Protein AF-A0A371DGI4-F1 (afdb_monomer_lite)

Sequence (166 aa):
MAPSPAGTFAPYHHYGLMTPPESPERLAAAGRRSDFHPLLDCSMGPLMFDIRHGVHLSGAVPREAAINHRVNRLILNIGPGALSVELIASNGMFTVGDVVAQLVTALRMPASPVDVANAQHCGIAAPGQYPPNISRASLINLRYTFVGFQLTSLGNGVAYANCLVR

Radius of gyration: 24.56 Å; chains: 1; bounding box: 79×69×46 Å

Organism: NCBI:txid2498619

Structure (mmCIF, N/CA/C/O backbone):
data_AF-A0A371DGI4-F1
#
_entry.id   AF-A0A371DGI4-F1
#
loop_
_atom_site.group_PDB
_atom_site.id
_atom_site.type_symbol
_atom_site.label_atom_id
_atom_site.label_alt_id
_atom_site.label_comp_id
_atom_site.label_asym_id
_atom_site.label_entity_id
_atom_site.label_seq_id
_atom_site.pdbx_PDB_ins_code
_atom_site.Cartn_x
_atom_site.Cartn_y
_atom_site.Cartn_z
_atom_site.occupancy
_atom_site.B_iso_or_equiv
_atom_site.auth_seq_id
_atom_site.auth_comp_id
_atom_site.auth_asym_id
_atom_site.auth_atom_id
_atom_site.pdbx_PDB_model_num
ATOM 1 N N . MET A 1 1 ? 62.428 54.210 -20.191 1.00 39.44 1 MET A N 1
ATOM 2 C CA . MET A 1 1 ? 62.069 53.419 -21.388 1.00 39.44 1 MET A CA 1
ATOM 3 C C . MET A 1 1 ? 61.578 52.065 -20.916 1.00 39.44 1 MET A C 1
ATOM 5 O O . MET A 1 1 ? 62.307 51.390 -20.204 1.00 39.44 1 MET A O 1
ATOM 9 N N . ALA A 1 2 ? 60.321 51.751 -21.215 1.00 37.50 2 ALA A N 1
ATOM 10 C CA . ALA A 1 2 ? 59.668 50.492 -20.868 1.00 37.50 2 ALA A CA 1
ATOM 11 C C . ALA A 1 2 ? 60.043 49.382 -21.867 1.00 37.50 2 ALA A C 1
ATOM 13 O O . ALA A 1 2 ? 60.278 49.700 -23.035 1.00 37.50 2 ALA A O 1
ATOM 14 N N . PRO A 1 3 ? 60.038 48.102 -21.464 1.00 45.03 3 PRO A N 1
ATOM 15 C CA . PRO A 1 3 ? 59.889 46.996 -22.396 1.00 45.03 3 PRO A CA 1
ATOM 16 C C . PRO A 1 3 ? 58.396 46.679 -22.623 1.00 45.03 3 PRO A C 1
ATOM 18 O O . PRO A 1 3 ? 57.619 46.559 -21.676 1.00 45.03 3 PRO A O 1
ATOM 21 N N . SER A 1 4 ? 58.010 46.561 -23.894 1.00 36.59 4 SER A N 1
ATOM 22 C CA . SER A 1 4 ? 56.674 46.168 -24.382 1.00 36.59 4 SER A CA 1
ATOM 23 C C . SER A 1 4 ? 56.649 44.642 -24.692 1.00 36.59 4 SER A C 1
ATOM 25 O O . SER A 1 4 ? 57.706 44.011 -24.635 1.00 36.59 4 SER A O 1
ATOM 27 N N . PRO A 1 5 ? 55.489 43.998 -24.964 1.00 55.97 5 PRO A N 1
ATOM 28 C CA . PRO A 1 5 ? 55.086 42.744 -24.316 1.00 55.97 5 PRO A CA 1
ATOM 29 C C . PRO A 1 5 ? 54.921 41.555 -25.284 1.00 55.97 5 PRO A C 1
ATOM 31 O O . PRO A 1 5 ? 54.728 41.750 -26.477 1.00 55.97 5 PRO A O 1
ATOM 34 N N . ALA A 1 6 ? 54.898 40.324 -24.767 1.00 39.06 6 ALA A N 1
ATOM 35 C CA . ALA A 1 6 ? 54.153 39.193 -25.344 1.00 39.06 6 ALA A CA 1
ATOM 36 C C . ALA A 1 6 ? 54.297 37.964 -24.438 1.00 39.06 6 ALA A C 1
ATOM 38 O O . ALA A 1 6 ? 55.408 37.542 -24.132 1.00 39.06 6 ALA A O 1
ATOM 39 N N . GLY A 1 7 ? 53.177 37.376 -24.025 1.00 35.94 7 GLY A N 1
ATOM 40 C CA . GLY A 1 7 ? 53.173 36.150 -23.232 1.00 35.94 7 GLY A CA 1
ATOM 41 C C . GLY A 1 7 ? 51.805 35.864 -22.638 1.00 35.94 7 GLY A C 1
ATOM 42 O O . GLY A 1 7 ? 51.625 35.908 -21.428 1.00 35.94 7 GLY A O 1
ATOM 43 N N . THR A 1 8 ? 50.828 35.659 -23.516 1.00 38.16 8 THR A N 1
ATOM 44 C CA . THR A 1 8 ? 49.455 35.248 -23.219 1.00 38.16 8 THR A CA 1
ATOM 45 C C . THR A 1 8 ? 49.423 34.064 -22.246 1.00 38.16 8 THR A C 1
ATOM 47 O O . THR A 1 8 ? 50.100 33.061 -22.457 1.00 38.16 8 THR A O 1
ATOM 50 N N . PHE A 1 9 ? 48.612 34.189 -21.193 1.00 38.19 9 PHE A N 1
ATOM 51 C CA . PHE A 1 9 ? 48.261 33.124 -20.253 1.00 38.19 9 PHE A CA 1
ATOM 52 C C . PHE A 1 9 ? 47.817 31.851 -20.992 1.00 38.19 9 PHE A C 1
ATOM 54 O O . PHE A 1 9 ? 46.801 31.862 -21.686 1.00 38.19 9 PHE A O 1
ATOM 61 N N . ALA A 1 10 ? 48.529 30.745 -20.779 1.00 34.69 10 ALA A N 1
ATOM 62 C CA . ALA A 1 10 ? 48.011 29.403 -21.016 1.00 34.69 10 ALA A CA 1
ATOM 63 C C . ALA A 1 10 ? 47.571 28.819 -19.661 1.00 34.69 10 ALA A C 1
ATOM 65 O O . ALA A 1 10 ? 48.425 28.609 -18.795 1.00 34.69 10 ALA A O 1
ATOM 66 N N . PRO A 1 11 ? 46.270 28.590 -19.414 1.00 39.34 11 PRO A N 1
ATOM 67 C CA . PRO A 1 11 ? 45.840 27.868 -18.230 1.00 39.34 11 PRO A CA 1
ATOM 68 C C . PRO A 1 11 ? 46.132 26.369 -18.382 1.00 39.34 11 PRO A C 1
ATOM 70 O O . PRO A 1 11 ? 46.022 25.784 -19.458 1.00 39.34 11 PRO A O 1
ATOM 73 N N . TYR A 1 12 ? 46.532 25.783 -17.258 1.00 37.44 12 TYR A N 1
ATOM 74 C CA . TYR A 1 12 ? 46.922 24.395 -17.057 1.00 37.44 12 TYR A CA 1
ATOM 75 C C . TYR A 1 12 ? 45.963 23.385 -17.707 1.00 37.44 12 TYR A C 1
ATOM 77 O O . TYR A 1 12 ? 44.757 23.386 -17.457 1.00 37.44 12 TYR A O 1
ATOM 85 N N . HIS A 1 13 ? 46.533 22.456 -18.479 1.00 37.50 13 HIS A N 1
ATOM 86 C CA . HIS A 1 13 ? 45.871 21.224 -18.891 1.00 37.50 13 HIS A CA 1
ATOM 87 C C . HIS A 1 13 ? 45.564 20.369 -17.652 1.00 37.50 13 HIS A C 1
ATOM 89 O O . HIS A 1 13 ? 46.443 19.699 -17.108 1.00 37.50 13 HIS A O 1
ATOM 95 N N . HIS A 1 14 ? 44.306 20.371 -17.213 1.00 38.66 14 HIS A N 1
ATOM 96 C CA . HIS A 1 14 ? 43.794 19.364 -16.292 1.00 38.66 14 HIS A CA 1
ATOM 97 C C . HIS A 1 14 ? 43.705 18.026 -17.034 1.00 38.66 14 HIS A C 1
ATOM 99 O O . HIS A 1 14 ? 42.788 17.796 -17.821 1.00 38.66 14 HIS A O 1
ATOM 105 N N . TYR A 1 15 ? 44.665 17.134 -16.783 1.00 41.59 15 TYR A N 1
ATOM 106 C CA . TYR A 1 15 ? 44.483 15.715 -17.068 1.00 41.59 15 TYR A CA 1
ATOM 107 C C . TYR A 1 15 ? 43.264 15.243 -16.277 1.00 41.59 15 TYR A C 1
ATOM 109 O O . TYR A 1 15 ? 43.235 15.338 -15.049 1.00 41.59 15 TYR A O 1
ATOM 117 N N . GLY A 1 16 ? 42.231 14.818 -17.006 1.00 43.47 16 GLY A N 1
ATOM 118 C CA . GLY A 1 16 ? 40.964 14.376 -16.448 1.00 43.47 16 GLY A CA 1
ATOM 119 C C . GLY A 1 16 ? 41.187 13.300 -15.396 1.00 43.47 16 GLY A C 1
ATOM 120 O O . GLY A 1 16 ? 41.592 12.182 -15.712 1.00 43.47 16 GLY A O 1
ATOM 121 N N . LEU A 1 17 ? 40.897 13.654 -14.145 1.00 50.25 17 LEU A N 1
ATOM 122 C CA . LEU A 1 17 ? 40.617 12.705 -13.082 1.00 50.25 17 LEU A CA 1
ATOM 123 C C . LEU A 1 17 ? 39.442 11.851 -13.560 1.00 50.25 17 LEU A C 1
ATOM 125 O O . LEU A 1 17 ? 38.285 12.263 -13.485 1.00 50.25 17 LEU A O 1
ATOM 129 N N . MET A 1 18 ? 39.753 10.683 -14.119 1.00 50.09 18 MET A N 1
ATOM 130 C CA . MET A 1 18 ? 38.783 9.618 -14.326 1.00 50.09 18 MET A CA 1
ATOM 131 C C . MET A 1 18 ? 38.186 9.317 -12.955 1.00 50.09 18 MET A C 1
ATOM 133 O O . MET A 1 18 ? 38.831 8.699 -12.109 1.00 50.09 18 MET A O 1
ATOM 137 N N . THR A 1 19 ? 36.971 9.801 -12.715 1.00 50.38 19 THR A N 1
ATOM 138 C CA . THR A 1 19 ? 36.183 9.376 -11.565 1.00 50.38 19 THR A CA 1
ATOM 139 C C . THR A 1 19 ? 36.073 7.850 -11.659 1.00 50.38 19 THR A C 1
ATOM 141 O O . THR A 1 19 ? 35.711 7.353 -12.734 1.00 50.38 19 THR A O 1
ATOM 144 N N . PRO A 1 20 ? 36.429 7.093 -10.602 1.00 49.16 20 PRO A N 1
ATOM 145 C CA . PRO A 1 20 ? 36.319 5.639 -10.610 1.00 49.16 20 PRO A CA 1
ATOM 146 C C . PRO A 1 20 ? 34.930 5.211 -11.103 1.00 49.16 20 PRO A C 1
ATOM 148 O O . PRO A 1 20 ? 33.959 5.928 -10.850 1.00 49.16 20 PRO A O 1
ATOM 151 N N . PRO A 1 21 ? 34.791 4.064 -11.790 1.00 55.06 21 PRO A N 1
ATOM 152 C CA . PRO A 1 21 ? 33.498 3.612 -12.311 1.00 55.06 21 PRO A CA 1
ATOM 153 C C . PRO A 1 21 ? 32.411 3.492 -11.226 1.00 55.06 21 PRO A C 1
ATOM 155 O O . PRO A 1 21 ? 31.229 3.536 -11.551 1.00 55.06 21 PRO A O 1
ATOM 158 N N . GLU A 1 22 ? 32.813 3.428 -9.955 1.00 48.59 22 GLU A N 1
ATOM 159 C CA . GLU A 1 22 ? 31.961 3.343 -8.766 1.00 48.59 22 GLU A CA 1
ATOM 160 C C . GLU A 1 22 ? 31.920 4.645 -7.939 1.00 48.59 22 GLU A C 1
ATOM 162 O O . GLU A 1 22 ? 31.562 4.626 -6.762 1.00 48.59 22 GLU A O 1
ATOM 167 N N . SER A 1 23 ? 32.313 5.795 -8.501 1.00 40.03 23 SER A N 1
ATOM 168 C CA . SER A 1 23 ? 32.311 7.040 -7.732 1.00 40.03 23 SER A CA 1
ATOM 169 C C . SER A 1 23 ? 30.878 7.467 -7.354 1.00 40.03 23 SER A C 1
ATOM 171 O O . SER A 1 23 ? 29.979 7.462 -8.205 1.00 40.03 23 SER A O 1
ATOM 173 N N . PRO A 1 24 ? 30.641 7.904 -6.100 1.00 51.47 24 PRO A N 1
ATOM 174 C CA . PRO A 1 24 ? 29.332 8.396 -5.651 1.00 51.47 24 PRO A CA 1
ATOM 175 C C . PRO A 1 24 ? 28.779 9.525 -6.534 1.00 51.47 24 PRO A C 1
ATOM 177 O O . PRO A 1 24 ? 27.573 9.659 -6.728 1.00 51.47 24 PRO A O 1
ATOM 180 N N . GLU A 1 25 ? 29.678 10.313 -7.119 1.00 46.91 25 GLU A N 1
ATOM 181 C CA . GLU A 1 25 ? 29.373 11.442 -7.996 1.00 46.91 25 GLU A CA 1
ATOM 182 C C . GLU A 1 25 ? 28.802 11.001 -9.352 1.00 46.91 25 GLU A C 1
ATOM 184 O O . GLU A 1 25 ? 27.929 11.681 -9.889 1.00 46.91 25 GLU A O 1
ATOM 189 N N . ARG A 1 26 ? 29.199 9.835 -9.891 1.00 43.97 26 ARG A N 1
ATOM 190 C CA . ARG A 1 26 ? 28.565 9.267 -11.095 1.00 43.97 26 ARG A CA 1
ATOM 191 C C . ARG A 1 26 ? 27.193 8.671 -10.807 1.00 43.97 26 ARG A C 1
ATOM 193 O O . ARG A 1 26 ? 26.328 8.770 -11.666 1.00 43.97 26 ARG A O 1
ATOM 200 N N . LEU A 1 27 ? 26.957 8.122 -9.616 1.00 44.78 27 LEU A N 1
ATOM 201 C CA . LEU A 1 27 ? 25.614 7.703 -9.183 1.00 44.78 27 LEU A CA 1
ATOM 202 C C . LEU A 1 27 ? 24.675 8.906 -8.998 1.00 44.78 27 LEU A C 1
ATOM 204 O O . LEU A 1 27 ? 23.482 8.806 -9.272 1.00 44.78 27 LEU A O 1
ATOM 208 N N . ALA A 1 28 ? 25.216 10.059 -8.599 1.00 42.81 28 ALA A N 1
ATOM 209 C CA . ALA A 1 28 ? 24.480 11.320 -8.572 1.00 42.81 28 ALA A CA 1
ATOM 210 C C . ALA A 1 28 ? 24.240 11.893 -9.987 1.00 42.81 28 ALA A C 1
ATOM 212 O O . ALA A 1 28 ? 23.160 12.417 -10.255 1.00 42.81 28 ALA A O 1
ATOM 213 N N . ALA A 1 29 ? 25.208 11.759 -10.904 1.00 41.00 29 ALA A N 1
ATOM 214 C CA . ALA A 1 29 ? 25.127 12.267 -12.280 1.00 41.00 29 ALA A CA 1
ATOM 215 C C . ALA A 1 29 ? 24.356 11.356 -13.258 1.00 41.00 29 ALA A C 1
ATOM 217 O O . ALA A 1 29 ? 23.818 11.846 -14.247 1.00 41.00 29 ALA A O 1
ATOM 218 N N . ALA A 1 30 ? 24.247 10.052 -12.984 1.00 44.16 30 ALA A N 1
ATOM 219 C CA . ALA A 1 30 ? 23.450 9.096 -13.764 1.00 44.16 30 ALA A CA 1
ATOM 220 C C . ALA A 1 30 ? 21.935 9.206 -13.496 1.00 44.16 30 ALA A C 1
ATOM 222 O O . ALA A 1 30 ? 21.156 8.405 -14.015 1.00 44.16 30 ALA A O 1
ATOM 223 N N . GLY A 1 31 ? 21.525 10.197 -12.694 1.00 45.19 31 GLY A N 1
ATOM 224 C CA . GLY A 1 31 ? 20.202 10.272 -12.096 1.00 45.19 31 GLY A CA 1
ATOM 225 C C . GLY A 1 31 ? 20.071 9.192 -11.027 1.00 45.19 31 GLY A C 1
ATOM 226 O O . GLY A 1 31 ? 20.414 8.033 -11.256 1.00 45.19 31 GLY A O 1
ATOM 227 N N . ARG A 1 32 ? 19.563 9.538 -9.841 1.00 51.06 32 ARG A N 1
ATOM 228 C CA . ARG A 1 32 ? 19.074 8.510 -8.915 1.00 51.06 32 ARG A CA 1
ATOM 229 C C . ARG A 1 32 ? 18.134 7.603 -9.707 1.00 51.06 32 ARG A C 1
ATOM 231 O O . ARG A 1 32 ? 17.042 8.034 -10.068 1.00 51.06 32 ARG A O 1
ATOM 238 N N . ARG A 1 33 ? 18.541 6.363 -9.989 1.00 60.16 33 ARG A N 1
ATOM 239 C CA . ARG A 1 33 ? 17.557 5.327 -10.291 1.00 60.16 33 ARG A CA 1
ATOM 240 C C . ARG A 1 33 ? 16.689 5.264 -9.044 1.00 60.16 33 ARG A C 1
ATOM 242 O O . ARG A 1 33 ? 17.214 5.023 -7.960 1.00 60.16 33 ARG A O 1
ATOM 249 N N . SER A 1 34 ? 15.415 5.604 -9.201 1.00 73.12 34 SER A N 1
ATOM 250 C CA . SER A 1 34 ? 14.396 5.481 -8.164 1.00 73.12 34 SER A CA 1
ATOM 251 C C . SER A 1 34 ? 14.553 4.133 -7.460 1.00 73.12 34 SER A C 1
ATOM 253 O O . SER A 1 34 ? 14.825 3.131 -8.122 1.00 73.12 34 SER A O 1
ATOM 255 N N . ASP A 1 35 ? 14.444 4.071 -6.133 1.00 87.31 35 ASP A N 1
ATOM 256 C CA . ASP A 1 35 ? 14.574 2.785 -5.429 1.00 87.31 35 ASP A CA 1
ATOM 257 C C . ASP A 1 35 ? 13.451 1.830 -5.845 1.00 87.31 35 ASP A C 1
ATOM 259 O O . ASP A 1 35 ? 13.645 0.616 -5.947 1.00 87.31 35 ASP A O 1
ATOM 263 N N . PHE A 1 36 ? 12.290 2.408 -6.150 1.00 90.94 36 PHE A N 1
ATOM 264 C CA . PHE A 1 36 ? 11.122 1.715 -6.653 1.00 90.94 36 PHE A CA 1
ATOM 265 C C . PHE A 1 36 ? 10.933 1.924 -8.155 1.00 90.94 36 PHE A C 1
ATOM 267 O O . PHE A 1 36 ? 11.481 2.839 -8.777 1.00 90.94 36 PHE A O 1
ATOM 274 N N . HIS A 1 37 ? 10.117 1.060 -8.748 1.00 91.62 37 HIS A N 1
ATOM 275 C CA . HIS A 1 37 ? 9.563 1.265 -10.077 1.00 91.62 37 HIS A CA 1
ATOM 276 C C . HIS A 1 37 ? 8.928 2.664 -10.172 1.00 91.62 37 HIS A C 1
ATOM 278 O O . HIS A 1 37 ? 8.277 3.063 -9.208 1.00 91.62 37 HIS A O 1
ATOM 284 N N . PRO A 1 38 ? 9.016 3.395 -11.300 1.00 88.38 38 PRO A N 1
ATOM 285 C CA . PRO A 1 38 ? 8.480 4.756 -11.399 1.00 88.38 38 PRO A CA 1
ATOM 286 C C . PRO A 1 38 ? 7.012 4.911 -10.984 1.00 88.38 38 PRO A C 1
ATOM 288 O O . PRO A 1 38 ? 6.640 5.911 -10.393 1.00 88.38 38 PRO A O 1
ATOM 291 N N . LEU A 1 39 ? 6.181 3.898 -11.234 1.00 88.12 39 LEU A N 1
ATOM 292 C CA . LEU A 1 39 ? 4.784 3.871 -10.771 1.00 88.12 39 LEU A CA 1
ATOM 293 C C . LEU A 1 39 ? 4.637 3.813 -9.246 1.00 88.12 39 LEU A C 1
ATOM 295 O O . LEU A 1 39 ? 3.632 4.239 -8.695 1.00 88.12 39 LEU A O 1
ATOM 299 N N . LEU A 1 40 ? 5.608 3.224 -8.567 1.00 90.31 40 LEU A N 1
ATOM 300 C CA . LEU A 1 40 ? 5.586 3.002 -7.133 1.00 90.31 40 LEU A CA 1
ATOM 301 C C . LEU A 1 40 ? 6.460 4.002 -6.378 1.00 90.31 40 LEU A C 1
ATOM 303 O O . LEU A 1 40 ? 6.427 3.984 -5.159 1.00 90.31 40 LEU A O 1
ATOM 307 N N . ASP A 1 41 ? 7.243 4.844 -7.048 1.00 89.44 41 ASP A N 1
ATOM 308 C CA . ASP A 1 41 ? 8.147 5.789 -6.396 1.00 89.44 41 ASP A CA 1
ATOM 309 C C . ASP A 1 41 ? 7.451 7.135 -6.148 1.00 89.44 41 ASP A C 1
ATOM 311 O O . ASP A 1 41 ? 6.928 7.761 -7.070 1.00 89.44 41 ASP A O 1
ATOM 315 N N . CYS A 1 42 ? 7.473 7.621 -4.904 1.00 86.38 42 CYS A N 1
ATOM 316 C CA . CYS A 1 42 ? 6.808 8.877 -4.547 1.00 86.38 42 CYS A CA 1
ATOM 317 C C . CYS A 1 42 ? 7.389 10.125 -5.236 1.00 86.38 42 CYS A C 1
ATOM 319 O O . CYS A 1 42 ? 6.723 11.159 -5.284 1.00 86.38 42 CYS A O 1
ATOM 321 N N . SER A 1 43 ? 8.624 10.063 -5.741 1.00 83.88 43 SER A N 1
ATOM 322 C CA . SER A 1 43 ? 9.288 11.175 -6.433 1.00 83.88 43 SER A CA 1
ATOM 323 C C . SER A 1 43 ? 8.868 11.328 -7.897 1.00 83.88 43 SER A C 1
ATOM 325 O O . SER A 1 43 ? 9.082 12.391 -8.478 1.00 83.88 43 SER A O 1
ATOM 327 N N . MET A 1 44 ? 8.234 10.307 -8.482 1.00 77.88 44 MET A N 1
ATOM 328 C CA . MET A 1 44 ? 7.863 10.268 -9.903 1.00 77.88 44 MET A CA 1
ATOM 329 C C . MET A 1 44 ? 6.447 10.800 -10.185 1.00 77.88 44 MET A C 1
ATOM 331 O O . MET A 1 44 ? 6.025 10.866 -11.339 1.00 77.88 44 MET A O 1
ATOM 335 N N . GLY A 1 45 ? 5.739 11.245 -9.143 1.00 66.44 45 GLY A N 1
ATOM 336 C CA . GLY A 1 45 ? 4.393 11.814 -9.216 1.00 66.44 45 GLY A CA 1
ATOM 337 C C . GLY A 1 45 ? 3.319 10.863 -8.671 1.00 66.44 45 GLY A C 1
ATOM 338 O O . GLY A 1 45 ? 3.491 9.648 -8.713 1.00 66.44 45 GLY A O 1
ATOM 339 N N . PRO A 1 46 ? 2.205 11.392 -8.131 1.00 62.97 46 PRO A N 1
ATOM 340 C CA . PRO A 1 46 ? 1.209 10.574 -7.453 1.00 62.97 46 PRO A CA 1
ATOM 341 C C . PRO A 1 46 ? 0.456 9.683 -8.441 1.00 62.97 46 PRO A C 1
ATOM 343 O O . PRO A 1 46 ? -0.227 10.173 -9.345 1.00 62.97 46 PRO A O 1
ATOM 346 N N . LEU A 1 47 ? 0.513 8.371 -8.225 1.00 66.81 47 LEU A N 1
ATOM 347 C CA . LEU A 1 47 ? -0.397 7.441 -8.878 1.00 66.81 47 LEU A CA 1
ATOM 348 C C . LEU A 1 47 ? -1.780 7.546 -8.235 1.00 66.81 47 LEU A C 1
ATOM 350 O O . LEU A 1 47 ? -2.062 6.919 -7.217 1.00 66.81 47 LEU A O 1
ATOM 354 N N . MET A 1 48 ? -2.668 8.329 -8.845 1.00 67.12 48 MET A N 1
ATOM 355 C CA . MET A 1 48 ? -3.967 8.582 -8.239 1.00 67.12 48 MET A CA 1
ATOM 356 C C . MET A 1 48 ? -4.926 7.399 -8.378 1.00 67.12 48 MET A C 1
ATOM 358 O O . MET A 1 48 ? -5.670 7.290 -9.350 1.00 67.12 48 MET A O 1
ATOM 362 N N . PHE A 1 49 ? -4.920 6.514 -7.384 1.00 73.06 49 PHE A N 1
ATOM 363 C CA . PHE A 1 49 ? -5.908 5.453 -7.244 1.00 73.06 49 PHE A CA 1
ATOM 364 C C . PHE A 1 49 ? -6.242 5.179 -5.782 1.00 73.06 49 PHE A C 1
ATOM 366 O O . PHE A 1 49 ? -5.494 5.508 -4.856 1.00 73.06 49 PHE A O 1
ATOM 373 N N . ASP A 1 50 ? -7.391 4.542 -5.597 1.00 78.44 50 ASP A N 1
ATOM 374 C CA . ASP A 1 50 ? -7.818 4.045 -4.305 1.00 78.44 50 ASP A CA 1
ATOM 375 C C . ASP A 1 50 ? -7.064 2.755 -3.972 1.00 78.44 50 ASP A C 1
ATOM 377 O O . ASP A 1 50 ? -7.332 1.685 -4.530 1.00 78.44 50 ASP A O 1
ATOM 381 N N . ILE A 1 51 ? -6.137 2.847 -3.021 1.00 79.06 51 ILE A N 1
ATOM 382 C CA . ILE A 1 51 ? -5.267 1.737 -2.622 1.00 79.06 51 ILE A CA 1
ATOM 383 C C . ILE A 1 51 ? -6.028 0.520 -2.063 1.00 79.06 51 ILE A C 1
ATOM 385 O O . ILE A 1 51 ? -5.482 -0.577 -1.993 1.00 79.06 51 ILE A O 1
ATOM 389 N N . ARG A 1 52 ? -7.315 0.673 -1.722 1.00 78.50 52 ARG A N 1
ATOM 390 C CA . ARG A 1 52 ? -8.213 -0.405 -1.263 1.00 78.50 52 ARG A CA 1
ATOM 391 C C . ARG A 1 52 ? -8.721 -1.272 -2.415 1.00 78.50 52 ARG A C 1
ATOM 393 O O . ARG A 1 52 ? -9.078 -2.443 -2.237 1.00 78.50 52 ARG A O 1
ATOM 400 N N . HIS A 1 53 ? -8.795 -0.678 -3.598 1.00 81.06 53 HIS A N 1
ATOM 401 C CA . HIS A 1 53 ? -9.278 -1.310 -4.819 1.00 81.06 53 HIS A CA 1
ATOM 402 C C . HIS A 1 53 ? -8.128 -1.675 -5.761 1.00 81.06 53 HIS A C 1
ATOM 404 O O . HIS A 1 53 ? -8.284 -2.582 -6.576 1.00 81.06 53 HIS A O 1
ATOM 410 N N . GLY A 1 54 ? -6.968 -1.041 -5.581 1.00 80.75 54 GLY A N 1
ATOM 411 C CA . GLY A 1 54 ? -5.797 -1.222 -6.423 1.00 80.75 54 GLY A CA 1
ATOM 412 C C . GLY A 1 54 ? -5.875 -0.371 -7.684 1.00 80.75 54 GLY A C 1
ATOM 413 O O . GLY A 1 54 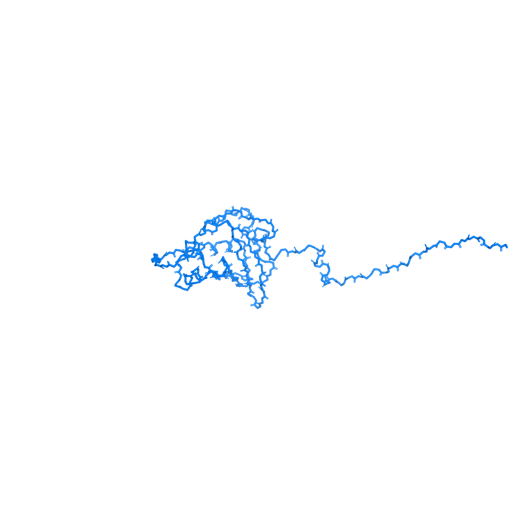? -6.685 0.550 -7.795 1.00 80.75 54 GLY A O 1
ATOM 414 N N . VAL A 1 55 ? -5.016 -0.693 -8.643 1.00 84.62 55 VAL A N 1
ATOM 415 C CA . VAL A 1 55 ? -4.927 -0.008 -9.932 1.00 84.62 55 VAL A CA 1
ATOM 416 C C . VAL A 1 55 ? -4.931 -1.035 -11.056 1.00 84.62 55 VAL A C 1
ATOM 418 O O . VAL A 1 55 ? -4.362 -2.120 -10.922 1.00 84.62 55 VAL A O 1
ATOM 421 N N . HIS A 1 56 ? -5.579 -0.704 -12.172 1.00 84.62 56 HIS A N 1
ATOM 422 C CA . HIS A 1 56 ? -5.468 -1.513 -13.377 1.00 84.62 56 HIS A CA 1
ATOM 423 C C . HIS A 1 56 ? -4.097 -1.276 -14.014 1.00 84.62 56 HIS A C 1
ATOM 425 O O . HIS A 1 56 ? -3.808 -0.188 -14.506 1.00 84.62 56 HIS A O 1
ATOM 431 N N . LEU A 1 57 ? -3.248 -2.299 -13.979 1.00 85.81 57 LEU A N 1
ATOM 432 C CA . LEU A 1 57 ? -1.922 -2.278 -14.584 1.00 85.81 57 LEU A CA 1
ATOM 433 C C . LEU A 1 57 ? -2.007 -2.870 -15.997 1.00 85.81 57 LEU A C 1
ATOM 435 O O . LEU A 1 57 ? -2.463 -3.999 -16.169 1.00 85.81 57 LEU A O 1
ATOM 439 N N . SER A 1 58 ? -1.563 -2.121 -17.004 1.00 83.69 58 SER A N 1
ATOM 440 C CA . SER A 1 58 ? -1.626 -2.523 -18.414 1.00 83.69 58 SER A CA 1
ATOM 441 C C . SER A 1 58 ? -0.269 -2.957 -18.969 1.00 83.69 58 SER A C 1
ATOM 443 O O . SER A 1 58 ? 0.775 -2.457 -18.552 1.00 83.69 58 SER A O 1
ATOM 445 N N . GLY A 1 59 ? -0.281 -3.818 -19.989 1.00 89.56 59 GLY A N 1
ATOM 446 C CA . GLY A 1 59 ? 0.926 -4.190 -20.730 1.00 89.56 59 GLY A CA 1
ATOM 447 C C . GLY A 1 59 ? 1.900 -5.038 -19.907 1.00 89.56 59 GLY A C 1
ATOM 448 O O . GLY A 1 59 ? 1.491 -5.985 -19.236 1.00 89.56 59 GLY A O 1
ATOM 449 N N . ALA A 1 60 ? 3.195 -4.720 -19.996 1.00 90.56 60 ALA A N 1
ATOM 450 C CA . ALA A 1 60 ? 4.256 -5.448 -19.295 1.00 90.56 60 ALA A CA 1
ATOM 451 C C . ALA A 1 60 ? 4.401 -5.048 -17.817 1.00 90.56 60 ALA A C 1
ATOM 453 O O . ALA A 1 60 ? 4.908 -5.848 -17.031 1.00 90.56 60 ALA A O 1
ATOM 454 N N . VAL A 1 61 ? 3.862 -3.885 -17.433 1.00 89.50 61 VAL A N 1
ATOM 455 C CA . VAL A 1 61 ? 3.984 -3.275 -16.102 1.00 89.50 61 VAL A CA 1
ATOM 456 C C . VAL A 1 61 ? 3.777 -4.245 -14.936 1.00 89.50 61 VAL A C 1
ATOM 458 O O . VAL A 1 61 ? 4.617 -4.251 -14.039 1.00 89.50 61 VAL A O 1
ATOM 461 N N . PRO A 1 62 ? 2.728 -5.099 -14.895 1.00 91.38 62 PRO A N 1
ATOM 462 C CA . PRO A 1 62 ? 2.532 -6.003 -13.761 1.00 91.38 62 PRO A CA 1
ATOM 463 C C . PRO A 1 62 ? 3.716 -6.942 -13.502 1.00 91.38 62 PRO A C 1
ATOM 465 O O . PRO A 1 62 ? 3.858 -7.425 -12.386 1.00 91.38 62 PRO A O 1
ATOM 468 N N . ARG A 1 63 ? 4.533 -7.224 -14.524 1.00 90.94 63 ARG A N 1
ATOM 469 C CA . ARG A 1 63 ? 5.670 -8.156 -14.482 1.00 90.94 63 ARG A CA 1
ATOM 470 C C . ARG A 1 63 ? 7.012 -7.450 -14.293 1.00 90.94 63 ARG A C 1
ATOM 472 O O . ARG A 1 63 ? 8.030 -8.124 -14.164 1.00 90.94 63 ARG A O 1
ATOM 479 N N . GLU A 1 64 ? 7.029 -6.122 -14.310 1.00 91.81 64 GLU A N 1
ATOM 480 C CA . GLU A 1 64 ? 8.241 -5.333 -14.113 1.00 91.81 64 GLU A CA 1
ATOM 481 C C . GLU A 1 64 ? 8.658 -5.353 -12.639 1.00 91.81 64 GLU A C 1
ATOM 483 O O . GLU A 1 64 ? 7.823 -5.515 -11.743 1.00 91.81 64 GLU A O 1
ATOM 488 N N . ALA A 1 65 ? 9.960 -5.216 -12.379 1.00 91.38 65 ALA A N 1
ATOM 489 C CA . ALA A 1 65 ? 10.493 -5.206 -11.022 1.00 91.38 65 ALA A CA 1
ATOM 490 C C . ALA A 1 65 ? 9.950 -3.995 -10.247 1.00 91.38 65 ALA A C 1
ATOM 492 O O . ALA A 1 65 ? 10.064 -2.860 -10.703 1.00 91.38 65 ALA A O 1
ATOM 493 N N . ALA A 1 66 ? 9.375 -4.232 -9.066 1.00 91.56 66 ALA A N 1
ATOM 494 C CA . ALA A 1 66 ? 8.820 -3.178 -8.216 1.00 91.56 66 ALA A CA 1
ATOM 495 C C . ALA A 1 66 ? 9.890 -2.385 -7.467 1.00 91.56 66 ALA A C 1
ATOM 497 O O . ALA A 1 66 ? 9.672 -1.221 -7.144 1.00 91.56 66 ALA A O 1
ATOM 498 N N . ILE A 1 67 ? 11.014 -3.024 -7.156 1.00 90.88 67 ILE A N 1
ATOM 499 C CA . ILE A 1 67 ? 12.119 -2.455 -6.393 1.00 90.88 67 ILE A CA 1
ATOM 500 C C . ILE A 1 67 ? 13.424 -2.830 -7.087 1.00 90.88 67 ILE A C 1
ATOM 502 O O . ILE A 1 67 ? 13.622 -3.977 -7.486 1.00 90.88 67 ILE A O 1
ATOM 506 N N . ASN A 1 68 ? 14.325 -1.862 -7.219 1.00 87.44 68 ASN A N 1
ATOM 507 C CA . ASN A 1 68 ? 15.602 -2.022 -7.916 1.00 87.44 68 ASN A CA 1
ATOM 508 C C . ASN A 1 68 ? 16.669 -2.749 -7.079 1.00 87.44 68 ASN A C 1
ATOM 510 O O . ASN A 1 68 ? 17.835 -2.818 -7.464 1.00 87.44 68 ASN A O 1
ATOM 514 N N . HIS A 1 69 ? 16.260 -3.332 -5.952 1.00 84.06 69 HIS A N 1
ATOM 515 C CA . HIS A 1 69 ? 17.106 -4.047 -5.008 1.00 84.06 69 HIS A CA 1
ATOM 516 C C . HIS A 1 69 ? 16.612 -5.479 -4.831 1.00 84.06 69 HIS A C 1
ATOM 518 O O . HIS A 1 69 ? 15.412 -5.749 -4.854 1.00 84.06 69 HIS A O 1
ATOM 524 N N . ARG A 1 70 ? 17.528 -6.417 -4.587 1.00 84.56 70 ARG A N 1
ATOM 525 C CA . ARG A 1 70 ? 17.152 -7.806 -4.308 1.00 84.56 70 ARG A CA 1
ATOM 526 C C . ARG A 1 70 ? 16.647 -7.937 -2.872 1.00 84.56 70 ARG A C 1
ATOM 528 O O . ARG A 1 70 ? 17.438 -8.083 -1.941 1.00 84.56 70 ARG A O 1
ATOM 535 N N . VAL A 1 71 ? 15.330 -7.899 -2.703 1.00 88.88 71 VAL A N 1
ATOM 536 C CA . VAL A 1 71 ? 14.667 -8.076 -1.407 1.00 88.88 71 VAL A CA 1
ATOM 537 C C . VAL A 1 71 ? 13.586 -9.144 -1.488 1.00 88.88 71 VAL A C 1
ATOM 539 O O . VAL A 1 71 ? 12.868 -9.259 -2.479 1.00 88.88 71 VAL A O 1
ATOM 542 N N . ASN A 1 72 ? 13.473 -9.920 -0.414 1.00 91.50 72 ASN A N 1
ATOM 543 C CA . ASN A 1 72 ? 12.492 -10.995 -0.279 1.00 91.50 72 ASN A CA 1
ATOM 544 C C . ASN A 1 72 ? 11.309 -10.570 0.598 1.00 91.50 72 ASN A C 1
ATOM 546 O O . ASN A 1 72 ? 10.253 -11.196 0.552 1.00 91.50 72 ASN A O 1
ATOM 550 N N . ARG A 1 73 ? 11.493 -9.519 1.407 1.00 94.31 73 ARG A N 1
ATOM 551 C CA . ARG A 1 73 ? 10.469 -8.942 2.280 1.00 94.31 73 ARG A CA 1
ATOM 552 C C . ARG A 1 73 ? 10.442 -7.430 2.151 1.00 94.31 73 ARG A C 1
ATOM 554 O O . ARG A 1 73 ? 11.496 -6.794 2.110 1.00 94.31 73 ARG A O 1
ATOM 561 N N . LEU A 1 74 ? 9.239 -6.874 2.121 1.00 95.25 74 LEU A N 1
ATOM 562 C CA . LEU A 1 74 ? 8.993 -5.440 2.081 1.00 95.25 74 LEU A CA 1
ATOM 563 C C . LEU A 1 74 ? 8.016 -5.084 3.201 1.00 95.25 74 LEU A C 1
ATOM 565 O O . LEU A 1 74 ? 6.875 -5.535 3.197 1.00 95.25 74 LEU A O 1
ATOM 569 N N . ILE A 1 75 ? 8.476 -4.290 4.161 1.00 94.94 75 ILE A N 1
ATOM 570 C CA . ILE A 1 75 ? 7.679 -3.805 5.285 1.00 9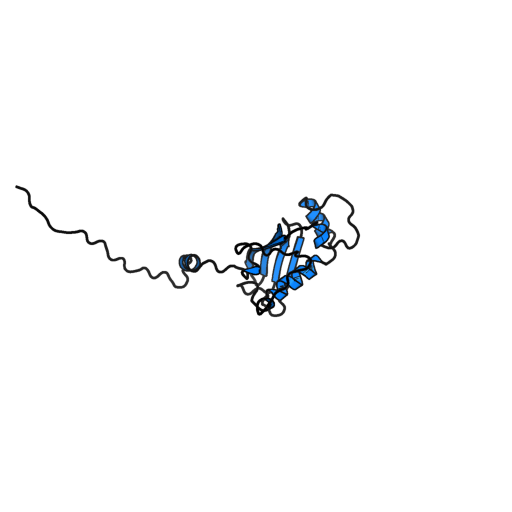4.94 75 ILE A CA 1
ATOM 571 C C . ILE A 1 75 ? 7.251 -2.378 4.961 1.00 94.94 75 ILE A C 1
ATOM 573 O O . ILE A 1 75 ? 8.088 -1.483 4.830 1.00 94.94 75 ILE A O 1
ATOM 577 N N . LEU A 1 76 ? 5.946 -2.180 4.803 1.00 93.75 76 LEU A N 1
ATOM 578 C CA . LEU A 1 76 ? 5.343 -0.906 4.440 1.00 93.75 76 LEU A CA 1
ATOM 579 C C . LEU A 1 76 ? 4.646 -0.285 5.644 1.00 93.75 76 LEU A C 1
ATOM 581 O O . LEU A 1 76 ? 3.707 -0.862 6.189 1.00 93.75 76 LEU A O 1
ATOM 585 N N . ASN A 1 77 ? 5.055 0.926 6.004 1.00 92.00 77 ASN A N 1
ATOM 586 C CA . ASN A 1 77 ? 4.365 1.737 7.002 1.00 92.00 77 ASN A CA 1
ATOM 587 C C . ASN A 1 77 ? 3.336 2.634 6.305 1.00 92.00 77 ASN A C 1
ATOM 589 O O . ASN A 1 77 ? 3.698 3.428 5.437 1.00 92.00 77 ASN A O 1
ATOM 593 N N . ILE A 1 78 ? 2.060 2.491 6.657 1.00 88.00 78 ILE A N 1
ATOM 594 C CA . ILE A 1 78 ? 0.918 3.174 6.038 1.00 88.00 78 ILE A CA 1
ATOM 595 C C . ILE A 1 78 ? 0.294 4.136 7.048 1.00 88.00 78 ILE A C 1
ATOM 597 O O . ILE A 1 78 ? -0.012 3.766 8.185 1.00 88.00 78 ILE A O 1
ATOM 601 N N . GLY A 1 79 ? 0.094 5.384 6.615 1.00 75.69 79 GLY A N 1
ATOM 602 C CA . GLY A 1 79 ? -0.154 6.487 7.542 1.00 75.69 79 GLY A CA 1
ATOM 603 C C . GLY A 1 79 ? 1.077 6.723 8.431 1.00 75.69 79 GLY A C 1
ATOM 604 O O . GLY A 1 79 ? 2.017 5.933 8.392 1.00 75.69 79 GLY A O 1
ATOM 605 N N . PRO A 1 80 ? 1.135 7.803 9.218 1.00 70.81 80 PRO A N 1
ATOM 606 C CA . PRO A 1 80 ? 2.250 8.098 10.129 1.00 70.81 80 PRO A CA 1
ATOM 607 C C . PRO A 1 80 ? 2.411 7.035 11.245 1.00 70.81 80 PRO A C 1
ATOM 609 O O . PRO A 1 80 ? 2.123 7.295 12.406 1.00 70.81 80 PRO A O 1
ATOM 612 N N . GLY A 1 81 ? 2.836 5.815 10.899 1.00 71.19 81 GLY A N 1
ATOM 613 C CA . GLY A 1 81 ? 3.026 4.673 11.801 1.00 71.19 81 GLY A CA 1
ATOM 614 C C . GLY A 1 81 ? 1.753 3.929 12.223 1.00 71.19 81 GLY A C 1
ATOM 615 O O . GLY A 1 81 ? 1.840 3.012 13.032 1.00 71.19 81 GLY A O 1
ATOM 616 N N . ALA A 1 82 ? 0.579 4.291 11.699 1.00 79.56 82 ALA A N 1
ATOM 617 C CA . ALA A 1 82 ? -0.690 3.722 12.160 1.00 79.56 82 ALA A CA 1
ATOM 618 C C . ALA A 1 82 ? -0.899 2.258 11.758 1.00 79.56 82 ALA A C 1
ATOM 620 O O . ALA A 1 82 ? -1.544 1.505 12.484 1.00 79.56 82 ALA A O 1
ATOM 621 N N . LEU A 1 83 ? -0.359 1.854 10.609 1.00 89.06 83 LEU A N 1
ATOM 622 C CA . LEU A 1 83 ? -0.442 0.489 10.115 1.00 89.06 83 LEU A CA 1
ATOM 623 C C . LEU A 1 83 ? 0.907 0.066 9.536 1.00 89.06 83 LEU A C 1
ATOM 625 O O . LEU A 1 83 ? 1.551 0.835 8.826 1.00 89.06 83 LEU A O 1
ATOM 629 N N . SER A 1 84 ? 1.310 -1.174 9.798 1.00 91.19 84 SER A N 1
ATOM 630 C CA . SER A 1 84 ? 2.458 -1.798 9.142 1.00 91.19 84 SER A CA 1
ATOM 631 C C . SER A 1 84 ? 1.998 -3.066 8.434 1.00 91.19 84 SER A C 1
ATOM 633 O O . SER A 1 84 ? 1.293 -3.891 9.020 1.00 91.19 84 SER A O 1
ATOM 635 N N . VAL A 1 85 ? 2.349 -3.209 7.158 1.00 92.19 85 VAL A N 1
ATOM 636 C CA . VAL A 1 85 ? 2.047 -4.407 6.367 1.00 92.19 85 VAL A CA 1
ATOM 637 C C . VAL A 1 85 ? 3.330 -5.017 5.831 1.00 92.19 85 VAL A C 1
ATOM 639 O O . VAL A 1 85 ? 4.200 -4.325 5.311 1.00 92.19 85 VAL A O 1
ATOM 642 N N . GLU A 1 86 ? 3.434 -6.333 5.956 1.00 94.69 86 GLU A N 1
ATOM 643 C CA . GLU A 1 86 ? 4.540 -7.111 5.416 1.00 94.69 86 GLU A CA 1
ATOM 644 C C . GLU A 1 86 ? 4.105 -7.756 4.102 1.00 94.69 86 GLU A C 1
ATOM 646 O O . GLU A 1 86 ? 3.086 -8.447 4.044 1.00 94.69 86 GLU A O 1
ATOM 651 N N . LEU A 1 87 ? 4.883 -7.519 3.051 1.00 95.31 87 LEU A N 1
ATOM 652 C CA . LEU A 1 87 ? 4.761 -8.183 1.762 1.00 95.31 87 LEU A CA 1
ATOM 653 C C . LEU A 1 87 ? 5.933 -9.153 1.597 1.00 95.31 87 LEU A C 1
ATOM 655 O O . LEU A 1 87 ? 7.052 -8.871 2.042 1.00 95.31 87 LEU A O 1
ATOM 659 N N . ILE A 1 88 ? 5.691 -10.279 0.927 1.00 94.81 88 ILE A N 1
ATOM 660 C CA . ILE A 1 88 ? 6.679 -11.347 0.731 1.00 94.81 88 ILE A CA 1
ATOM 661 C C . ILE A 1 88 ? 6.806 -11.643 -0.763 1.00 94.81 88 ILE A C 1
ATOM 663 O O . ILE A 1 88 ? 5.815 -11.881 -1.453 1.00 94.81 88 ILE A O 1
ATOM 667 N N . ALA A 1 89 ? 8.033 -11.644 -1.275 1.00 90.44 89 ALA A N 1
ATOM 668 C CA . ALA A 1 89 ? 8.293 -11.956 -2.672 1.00 90.44 89 ALA A CA 1
ATOM 669 C C . ALA A 1 89 ? 8.143 -13.463 -2.917 1.00 90.44 89 ALA A C 1
ATOM 671 O O . ALA A 1 89 ? 8.836 -14.263 -2.290 1.00 90.44 89 ALA A O 1
ATOM 672 N N . SER A 1 90 ? 7.300 -13.861 -3.873 1.00 78.12 90 SER A N 1
ATOM 673 C CA . SER A 1 90 ? 7.083 -15.282 -4.182 1.00 78.12 90 SER A CA 1
ATOM 674 C C . SER A 1 90 ? 8.314 -15.959 -4.797 1.00 78.12 90 SER A C 1
ATOM 676 O O . SER A 1 90 ? 8.543 -17.135 -4.543 1.00 78.12 90 SER A O 1
ATOM 678 N N . ASN A 1 91 ? 9.135 -15.218 -5.553 1.00 77.44 91 ASN A N 1
ATOM 679 C CA . ASN A 1 91 ? 10.307 -15.744 -6.272 1.00 77.44 91 ASN A CA 1
ATOM 680 C C . ASN A 1 91 ? 11.603 -14.963 -5.974 1.00 77.44 91 ASN A C 1
ATOM 682 O O . ASN A 1 91 ? 12.488 -14.856 -6.821 1.00 77.44 91 ASN A O 1
ATOM 686 N N . GLY A 1 92 ? 11.711 -14.362 -4.785 1.00 78.19 92 GLY A N 1
ATOM 687 C CA . GLY A 1 92 ? 12.888 -13.574 -4.384 1.00 78.19 92 GLY A CA 1
ATOM 688 C C . GLY A 1 92 ? 13.058 -12.233 -5.114 1.00 78.19 92 GLY A C 1
ATOM 689 O O . GLY A 1 92 ? 14.121 -11.614 -5.042 1.00 78.19 92 GLY A O 1
ATOM 690 N N . MET A 1 93 ? 12.019 -11.798 -5.827 1.00 86.38 93 MET A N 1
ATOM 691 C CA . MET A 1 93 ? 11.891 -10.478 -6.434 1.00 86.38 93 MET A CA 1
ATOM 692 C C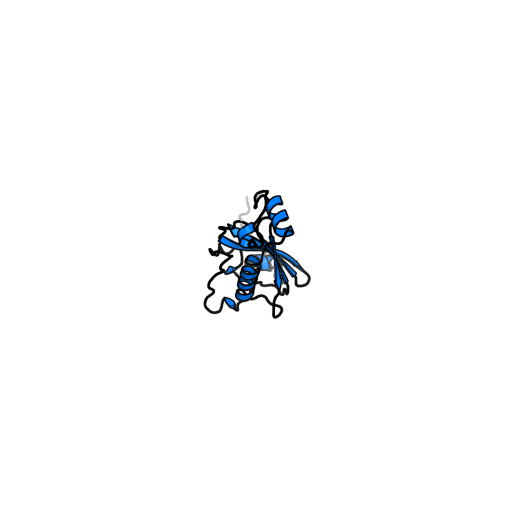 . MET A 1 93 ? 10.427 -10.047 -6.367 1.00 86.38 93 MET A C 1
ATOM 694 O O . MET A 1 93 ? 9.535 -10.861 -6.606 1.00 86.38 93 MET A O 1
ATOM 698 N N . PHE A 1 94 ? 10.184 -8.780 -6.043 1.00 92.69 94 PHE A N 1
ATOM 699 C CA . PHE A 1 94 ? 8.853 -8.190 -6.125 1.00 92.69 94 PHE A CA 1
ATOM 700 C C . PHE A 1 94 ? 8.591 -7.674 -7.533 1.00 92.69 94 PHE A C 1
ATOM 702 O O . PHE A 1 94 ? 9.382 -6.880 -8.049 1.00 92.69 94 PHE A O 1
ATOM 709 N N . THR A 1 95 ? 7.461 -8.056 -8.122 1.00 93.44 95 THR A N 1
ATOM 710 C CA . THR A 1 95 ? 6.922 -7.359 -9.293 1.00 93.44 95 THR A CA 1
ATOM 711 C C . THR A 1 95 ? 5.948 -6.260 -8.876 1.00 93.44 95 THR A C 1
ATOM 713 O O . THR A 1 95 ? 5.425 -6.269 -7.756 1.00 93.44 95 THR A O 1
ATOM 716 N N . VAL A 1 96 ? 5.684 -5.295 -9.762 1.00 92.25 96 VAL A N 1
ATOM 717 C CA . VAL A 1 96 ? 4.688 -4.237 -9.505 1.00 92.25 96 VAL A CA 1
ATOM 718 C C . VAL A 1 96 ? 3.312 -4.852 -9.236 1.00 92.25 96 VAL A C 1
ATOM 720 O O . VAL A 1 96 ? 2.620 -4.425 -8.311 1.00 92.25 96 VAL A O 1
ATOM 723 N N . GLY A 1 97 ? 2.936 -5.889 -9.993 1.00 90.94 97 GLY A N 1
ATOM 724 C CA . GLY A 1 97 ? 1.687 -6.618 -9.793 1.00 90.94 97 GLY A CA 1
ATOM 725 C C . GLY A 1 97 ? 1.607 -7.277 -8.417 1.00 90.94 97 GLY A C 1
ATOM 726 O O . GLY A 1 97 ? 0.590 -7.128 -7.739 1.00 90.94 97 GLY A O 1
ATOM 727 N N . ASP A 1 98 ? 2.687 -7.928 -7.972 1.00 91.94 98 ASP A N 1
ATOM 728 C CA . ASP A 1 98 ? 2.739 -8.573 -6.653 1.00 91.94 98 ASP A CA 1
ATOM 729 C C . ASP A 1 98 ? 2.573 -7.557 -5.525 1.00 91.94 98 ASP A C 1
ATOM 731 O O . ASP A 1 98 ? 1.779 -7.773 -4.610 1.00 91.94 98 ASP A O 1
ATOM 735 N N . VAL A 1 99 ? 3.289 -6.431 -5.598 1.00 92.81 99 VAL A N 1
ATOM 736 C CA . VAL A 1 99 ? 3.230 -5.398 -4.557 1.00 92.81 99 VAL A CA 1
ATOM 737 C C . VAL A 1 99 ? 1.828 -4.812 -4.455 1.00 92.81 99 VAL A C 1
ATOM 739 O O . VAL A 1 99 ? 1.282 -4.737 -3.355 1.00 92.81 99 VAL A O 1
ATOM 742 N N . VAL A 1 100 ? 1.210 -4.450 -5.583 1.00 91.31 100 VAL A N 1
ATOM 743 C CA . VAL A 1 100 ? -0.153 -3.898 -5.595 1.00 91.31 100 VAL A CA 1
ATOM 744 C C . VAL A 1 100 ? -1.164 -4.929 -5.084 1.00 91.31 100 VAL A C 1
ATOM 746 O O . VAL A 1 100 ? -1.985 -4.602 -4.228 1.00 91.31 100 VAL A O 1
ATOM 749 N N . ALA A 1 101 ? -1.103 -6.177 -5.554 1.00 91.56 101 ALA A N 1
ATOM 750 C CA . ALA A 1 101 ? -2.054 -7.217 -5.161 1.00 91.56 101 ALA A CA 1
ATOM 751 C C . ALA A 1 101 ? -1.951 -7.576 -3.671 1.00 91.56 101 ALA A C 1
ATOM 753 O O . ALA A 1 101 ? -2.973 -7.672 -2.981 1.00 91.56 101 ALA A O 1
ATOM 754 N N . GLN A 1 102 ? -0.730 -7.746 -3.153 1.00 93.81 102 GLN A N 1
ATOM 755 C CA . GLN A 1 102 ? -0.520 -8.062 -1.741 1.00 93.81 102 GLN A CA 1
ATOM 756 C C . GLN A 1 102 ? -0.899 -6.884 -0.840 1.00 93.81 102 GLN A C 1
ATOM 758 O O . GLN A 1 102 ? -1.541 -7.097 0.186 1.00 93.81 102 GLN A O 1
ATOM 763 N N . LEU A 1 103 ? -0.594 -5.646 -1.239 1.00 91.50 103 LEU A N 1
ATOM 764 C CA . LEU A 1 103 ? -0.986 -4.452 -0.491 1.00 91.50 103 LEU A CA 1
ATOM 765 C C . LEU A 1 103 ? -2.509 -4.303 -0.400 1.00 91.50 103 LEU A C 1
ATOM 767 O O . LEU A 1 103 ? -3.045 -4.120 0.693 1.00 91.50 103 LEU A O 1
ATOM 771 N N . VAL A 1 104 ? -3.219 -4.452 -1.523 1.00 90.75 104 VAL A N 1
ATOM 772 C CA . VAL A 1 104 ? -4.692 -4.439 -1.553 1.00 90.75 104 VAL A CA 1
ATOM 773 C C . VAL A 1 104 ? -5.259 -5.527 -0.643 1.00 90.75 104 VAL A C 1
ATOM 775 O O . VAL A 1 104 ? -6.180 -5.276 0.135 1.00 90.75 104 VAL A O 1
ATOM 778 N N . THR A 1 105 ? -4.697 -6.734 -0.707 1.00 92.75 105 THR A N 1
ATOM 779 C CA . THR A 1 105 ? -5.125 -7.857 0.135 1.00 92.75 105 THR A CA 1
ATOM 780 C C . THR A 1 105 ? -4.911 -7.544 1.614 1.00 92.75 105 THR A C 1
ATOM 782 O O . THR A 1 105 ? -5.844 -7.669 2.405 1.00 92.75 105 THR A O 1
ATOM 785 N N . ALA A 1 106 ? -3.727 -7.054 1.988 1.00 91.88 106 ALA A N 1
ATOM 786 C CA . ALA A 1 106 ? -3.389 -6.703 3.363 1.00 91.88 106 ALA A CA 1
ATOM 787 C C . ALA A 1 106 ? -4.296 -5.601 3.928 1.00 91.88 106 ALA A C 1
ATOM 789 O O . ALA A 1 106 ? -4.657 -5.648 5.102 1.00 91.88 106 ALA A O 1
ATOM 790 N N . LEU A 1 107 ? -4.702 -4.639 3.099 1.00 89.69 107 LEU A N 1
ATOM 791 C CA . LEU A 1 107 ? -5.610 -3.557 3.482 1.00 89.69 107 LEU A CA 1
ATOM 792 C C . LEU A 1 107 ? -7.068 -4.010 3.656 1.00 89.69 107 LEU A C 1
ATOM 794 O O . LEU A 1 107 ? -7.819 -3.377 4.398 1.00 89.69 107 LEU A O 1
ATOM 798 N N . ARG A 1 108 ? -7.474 -5.106 3.008 1.00 89.69 108 ARG A N 1
ATOM 799 C CA . ARG A 1 108 ? -8.816 -5.698 3.151 1.00 89.69 108 ARG A CA 1
ATOM 800 C C . ARG A 1 108 ? -8.951 -6.610 4.364 1.00 89.69 108 ARG A C 1
ATOM 802 O O . ARG A 1 108 ? -10.074 -6.895 4.774 1.00 89.69 108 ARG A O 1
ATOM 809 N N . MET A 1 109 ? -7.835 -7.054 4.938 1.00 91.00 109 MET A N 1
ATOM 810 C CA . MET A 1 109 ? -7.849 -7.877 6.144 1.00 91.00 109 MET A CA 1
ATOM 811 C C . MET A 1 109 ? -8.482 -7.118 7.322 1.00 91.00 109 MET A C 1
ATOM 813 O O . MET A 1 109 ? -8.336 -5.893 7.406 1.00 91.00 109 MET A O 1
ATOM 817 N N . PRO A 1 110 ? -9.151 -7.824 8.252 1.00 91.50 110 PRO A N 1
ATOM 818 C CA . PRO A 1 110 ? -9.601 -7.243 9.510 1.00 91.50 110 PRO A CA 1
ATOM 819 C C . PRO A 1 110 ? -8.450 -6.566 10.259 1.00 91.50 110 PRO A C 1
ATOM 821 O O . PRO A 1 110 ? -7.348 -7.111 10.349 1.00 91.50 110 PRO A O 1
ATOM 824 N N . ALA A 1 111 ? -8.707 -5.381 10.801 1.00 89.69 111 ALA A N 1
ATOM 825 C CA . ALA A 1 111 ? -7.762 -4.684 11.650 1.00 89.69 111 ALA A CA 1
ATOM 826 C C . ALA A 1 111 ? -7.630 -5.418 12.985 1.00 89.69 111 ALA A C 1
ATOM 828 O O . ALA A 1 111 ? -8.621 -5.783 13.623 1.00 89.69 111 ALA A O 1
ATOM 829 N N . SER A 1 112 ? -6.388 -5.635 13.404 1.00 89.81 112 SER A N 1
ATOM 830 C CA . SER A 1 112 ? -6.094 -6.205 14.712 1.00 89.81 112 SER A CA 1
ATOM 831 C C . SER A 1 112 ? -6.303 -5.162 15.819 1.00 89.81 112 SER A C 1
ATOM 833 O O . SER A 1 112 ? -6.269 -3.958 15.550 1.00 89.81 112 SER A O 1
ATOM 835 N N . PRO A 1 113 ? -6.446 -5.579 17.090 1.00 88.19 113 PRO A N 1
ATOM 836 C CA . PRO A 1 113 ? -6.485 -4.641 18.213 1.00 88.19 113 PRO A CA 1
ATOM 837 C C . PRO A 1 113 ? -5.254 -3.722 18.282 1.00 88.19 113 PRO A C 1
ATOM 839 O O . PRO A 1 113 ? -5.372 -2.572 18.697 1.00 88.19 113 PRO A O 1
ATOM 842 N N . VAL A 1 114 ? -4.089 -4.209 17.835 1.00 89.12 114 VAL A N 1
ATOM 843 C CA . VAL A 1 114 ? -2.846 -3.425 17.762 1.00 89.12 114 VAL A CA 1
ATOM 844 C C . VAL A 1 114 ? -2.946 -2.343 16.690 1.00 89.12 114 VAL A C 1
ATOM 846 O O . VAL A 1 114 ? -2.589 -1.198 16.954 1.00 89.12 114 VAL A O 1
ATOM 849 N N . ASP A 1 115 ? -3.490 -2.676 15.514 1.00 89.06 115 ASP A N 1
ATOM 850 C CA . ASP A 1 115 ? -3.721 -1.698 14.444 1.00 89.06 115 ASP A CA 1
ATOM 851 C C . ASP A 1 115 ? -4.642 -0.572 14.948 1.00 89.06 115 ASP A C 1
ATOM 853 O O . ASP A 1 115 ? -4.354 0.607 14.750 1.00 89.06 115 ASP A O 1
ATOM 857 N N . VAL A 1 116 ? -5.722 -0.923 15.662 1.00 87.88 116 VAL A N 1
ATOM 858 C CA . VAL A 1 116 ? -6.668 0.049 16.240 1.00 87.88 116 VAL A CA 1
ATOM 859 C C . VAL A 1 116 ? -5.988 0.948 17.271 1.00 87.88 116 VAL A C 1
ATOM 861 O O . VAL A 1 116 ? -6.131 2.169 17.199 1.00 87.88 116 VAL A O 1
ATOM 864 N N . ALA A 1 117 ? -5.225 0.367 18.200 1.00 87.94 117 ALA A N 1
ATOM 865 C CA . ALA A 1 117 ? -4.510 1.122 19.225 1.00 87.94 117 ALA A CA 1
ATOM 866 C C . ALA A 1 117 ? -3.490 2.096 18.612 1.00 87.94 117 ALA A C 1
ATOM 868 O O . ALA A 1 117 ? -3.430 3.258 19.015 1.00 87.94 117 ALA A O 1
ATOM 869 N N . ASN A 1 118 ? -2.740 1.660 17.596 1.00 88.69 118 ASN A N 1
ATOM 870 C CA . ASN A 1 118 ? -1.790 2.512 16.882 1.00 88.69 118 ASN A CA 1
ATOM 871 C C . ASN A 1 118 ? -2.500 3.634 16.121 1.00 88.69 118 ASN A C 1
ATOM 873 O O . ASN A 1 118 ? -2.101 4.791 16.216 1.00 88.69 118 ASN A O 1
ATOM 877 N N . ALA A 1 119 ? -3.587 3.328 15.411 1.00 85.12 119 ALA A N 1
ATOM 878 C CA . ALA A 1 119 ? -4.353 4.337 14.689 1.00 85.12 119 ALA A CA 1
ATOM 879 C C . ALA A 1 119 ? -4.966 5.392 15.630 1.00 85.12 119 ALA A C 1
ATOM 881 O O . ALA A 1 119 ? -5.001 6.573 15.277 1.00 85.12 119 ALA A O 1
ATOM 882 N N . GLN A 1 120 ? -5.393 4.997 16.835 1.00 86.94 120 GLN A N 1
ATOM 883 C CA . GLN A 1 120 ? -5.836 5.920 17.887 1.00 86.94 120 GLN A CA 1
ATOM 884 C C . GLN A 1 120 ? -4.681 6.755 18.447 1.00 86.94 120 GLN A C 1
ATOM 886 O O . GLN A 1 120 ? -4.816 7.969 18.585 1.00 86.94 120 GLN A O 1
ATOM 891 N N . HIS A 1 121 ? -3.535 6.131 18.730 1.00 87.31 121 HIS A N 1
ATOM 892 C CA . HIS A 1 121 ? -2.345 6.820 19.233 1.00 87.31 121 HIS A CA 1
ATOM 893 C C . HIS A 1 121 ? -1.824 7.871 18.243 1.00 87.31 121 HIS A C 1
ATOM 895 O O . HIS A 1 121 ? -1.469 8.978 18.638 1.00 87.31 121 HIS A O 1
ATOM 901 N N . CYS A 1 122 ? -1.856 7.558 16.947 1.00 83.44 122 CYS A N 1
ATOM 902 C CA . CYS A 1 122 ? -1.482 8.470 15.869 1.00 83.44 122 CYS A CA 1
ATOM 903 C C . CYS A 1 122 ? -2.563 9.519 15.540 1.00 83.44 122 CYS A C 1
ATOM 905 O O . CYS A 1 122 ? -2.375 10.308 14.616 1.00 83.44 122 CYS A O 1
ATOM 907 N N . GLY A 1 123 ? -3.705 9.521 16.240 1.00 81.69 123 GLY A N 1
ATOM 908 C CA . GLY A 1 123 ? -4.801 10.469 16.016 1.00 81.69 123 GLY A CA 1
ATOM 909 C C . GLY A 1 123 ? -5.548 10.290 14.688 1.00 81.69 123 GLY A C 1
ATOM 910 O O . GLY A 1 123 ? -6.273 11.191 14.275 1.00 81.69 123 GLY A O 1
ATOM 911 N N . ILE A 1 124 ? -5.378 9.150 14.008 1.00 80.12 124 ILE A N 1
ATOM 912 C CA . ILE A 1 124 ? -6.062 8.833 12.741 1.00 80.12 124 ILE A CA 1
ATOM 913 C C . ILE A 1 124 ? -7.473 8.309 13.005 1.00 80.12 124 ILE A C 1
ATOM 915 O O . ILE A 1 124 ? -8.407 8.596 12.258 1.00 80.12 124 ILE A O 1
ATOM 919 N N . ALA A 1 125 ? -7.623 7.535 14.076 1.00 80.00 125 ALA A N 1
ATOM 920 C CA . ALA A 1 125 ? -8.866 6.892 14.451 1.00 80.00 125 ALA A CA 1
ATOM 921 C C . ALA A 1 125 ? -9.366 7.488 15.777 1.00 80.00 125 ALA A C 1
ATOM 923 O O . ALA A 1 125 ? -8.597 7.673 16.720 1.00 80.00 125 ALA A O 1
ATOM 924 N N . ALA A 1 126 ? -10.659 7.805 15.867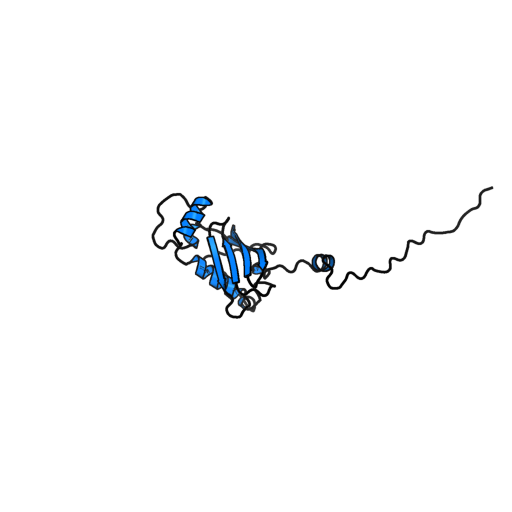 1.00 78.75 126 ALA A N 1
ATOM 925 C CA . ALA A 1 126 ? -11.238 8.353 17.089 1.00 78.75 126 ALA A CA 1
ATOM 926 C C . ALA A 1 126 ? -11.159 7.348 18.266 1.00 78.75 126 ALA A C 1
ATOM 928 O O . ALA A 1 126 ? -11.242 6.128 18.062 1.00 78.75 126 ALA A O 1
ATOM 929 N N . PRO A 1 127 ? -11.043 7.818 19.517 1.00 76.56 127 PRO A N 1
ATOM 930 C CA . PRO A 1 127 ? -11.225 6.959 20.682 1.00 76.56 127 PRO A CA 1
ATOM 931 C C . PRO A 1 127 ? -12.640 6.358 20.683 1.00 76.56 127 PRO A C 1
ATOM 933 O O . PRO A 1 127 ? -13.617 7.087 20.520 1.00 76.56 127 PRO A O 1
ATOM 936 N N . GLY A 1 128 ? -12.770 5.040 20.852 1.00 77.12 128 GLY A N 1
ATOM 937 C CA . GLY A 1 128 ? -14.079 4.380 20.874 1.00 77.12 128 GLY A CA 1
ATOM 938 C C . GLY A 1 128 ? -14.051 2.895 20.519 1.00 77.12 128 GLY A C 1
ATOM 939 O O . GLY A 1 128 ? -12.993 2.320 20.261 1.00 77.12 128 GLY A O 1
ATOM 940 N N . GLN A 1 129 ? -15.237 2.278 20.520 1.00 74.88 129 GLN A N 1
ATOM 941 C CA . GLN A 1 129 ? -15.430 0.904 20.060 1.00 74.88 129 GLN A CA 1
ATOM 942 C C . GLN A 1 129 ? -15.578 0.871 18.538 1.00 74.88 129 GLN A C 1
ATOM 944 O O . GLN A 1 129 ? -16.439 1.543 17.972 1.00 74.88 129 GLN A O 1
ATOM 949 N N . TYR A 1 130 ? -14.750 0.055 17.892 1.00 81.94 130 TYR A N 1
ATOM 950 C CA . TYR A 1 130 ? -14.835 -0.214 16.461 1.00 81.94 130 TYR A CA 1
ATOM 951 C C . TYR A 1 130 ? -15.652 -1.482 16.204 1.00 81.94 130 TYR A C 1
ATOM 953 O O . TYR A 1 130 ? -15.609 -2.405 17.024 1.00 81.94 130 TYR A O 1
ATOM 961 N N . PRO A 1 131 ? -16.376 -1.564 15.073 1.00 82.62 131 PRO A N 1
ATOM 962 C CA . PRO A 1 131 ? -17.085 -2.777 14.697 1.00 82.62 131 PRO A CA 1
ATOM 963 C C . PRO A 1 131 ? -16.134 -3.980 14.627 1.00 82.62 131 PRO A C 1
ATOM 965 O O . PRO A 1 131 ? -15.000 -3.835 14.152 1.00 82.62 131 PRO A O 1
ATOM 968 N N . PRO A 1 132 ? -16.589 -5.180 15.028 1.00 77.56 132 PRO A N 1
ATOM 969 C CA . PRO A 1 132 ? -15.822 -6.392 14.789 1.00 77.56 132 PRO A CA 1
ATOM 970 C C . PRO A 1 132 ? -15.599 -6.555 13.280 1.00 77.56 132 PRO A C 1
ATOM 972 O O . PRO A 1 132 ? -16.510 -6.337 12.481 1.00 77.56 132 PRO A O 1
ATOM 975 N N . ASN A 1 133 ? -14.383 -6.939 12.893 1.00 85.12 133 ASN A N 1
ATOM 976 C CA . ASN A 1 133 ? -13.956 -7.107 11.499 1.00 85.12 133 ASN A CA 1
ATOM 977 C C . ASN A 1 133 ? -13.886 -5.823 10.655 1.00 85.12 133 ASN A C 1
ATOM 979 O O . ASN A 1 133 ? -13.923 -5.907 9.425 1.00 85.12 133 ASN A O 1
ATOM 983 N N . ILE A 1 134 ? -13.747 -4.640 11.269 1.00 88.19 134 ILE A N 1
ATOM 984 C CA . ILE A 1 134 ? -13.393 -3.436 10.507 1.00 88.19 134 ILE A CA 1
ATOM 985 C C . ILE A 1 134 ? -12.124 -3.707 9.689 1.00 88.19 134 ILE A C 1
ATOM 987 O O . ILE A 1 134 ? -11.132 -4.191 10.227 1.00 88.19 134 ILE A O 1
ATOM 991 N N . SER A 1 135 ? -12.151 -3.445 8.381 1.00 89.31 135 SER A N 1
ATOM 992 C CA . SER A 1 135 ? -10.961 -3.652 7.550 1.00 89.31 135 SER A CA 1
ATOM 993 C C . SER A 1 135 ? -9.853 -2.677 7.947 1.00 89.31 135 SER A C 1
ATOM 995 O O . SER A 1 135 ? -10.131 -1.551 8.374 1.00 89.31 135 SER A O 1
ATOM 997 N N . ARG A 1 136 ? -8.594 -3.073 7.753 1.00 89.44 136 ARG A N 1
ATOM 998 C CA . ARG A 1 136 ? -7.438 -2.191 7.945 1.00 89.44 136 ARG A CA 1
ATOM 999 C C . ARG A 1 136 ? -7.602 -0.890 7.181 1.00 89.44 136 ARG A C 1
ATOM 1001 O O . ARG A 1 136 ? -7.418 0.154 7.778 1.00 89.44 136 ARG A O 1
ATOM 1008 N N . ALA A 1 137 ? -8.046 -0.937 5.927 1.00 85.81 137 ALA A N 1
ATOM 1009 C CA . ALA A 1 137 ? -8.358 0.238 5.116 1.00 85.81 137 ALA A CA 1
ATOM 1010 C C . ALA A 1 137 ? -9.426 1.165 5.724 1.00 85.81 137 ALA A C 1
ATOM 1012 O O . ALA A 1 137 ? -9.314 2.388 5.633 1.00 85.81 137 ALA A O 1
ATOM 1013 N N . SER A 1 138 ? -10.481 0.591 6.306 1.00 84.25 138 SER A N 1
ATOM 1014 C CA . SER A 1 138 ? -11.567 1.347 6.939 1.00 84.25 138 SER A CA 1
ATOM 1015 C C . SER A 1 138 ? -11.121 2.008 8.242 1.00 84.25 138 SER A C 1
ATOM 1017 O O . SER A 1 138 ? -11.566 3.115 8.530 1.00 84.25 138 SER A O 1
ATOM 1019 N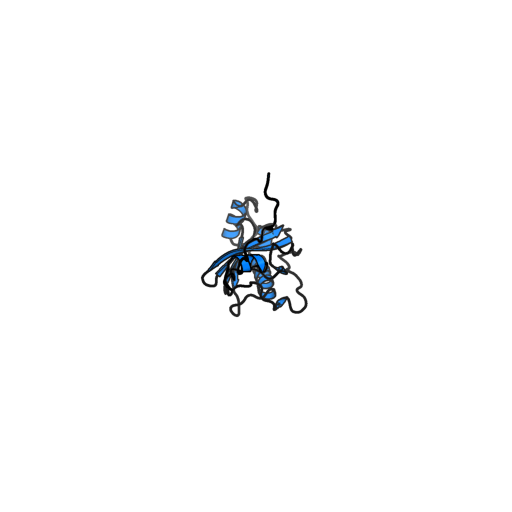 N . LEU A 1 139 ? -10.240 1.356 9.009 1.00 80.69 139 LEU A N 1
ATOM 1020 C CA . LEU A 1 139 ? -9.726 1.868 10.281 1.00 80.69 139 LEU A CA 1
ATOM 1021 C C . LEU A 1 139 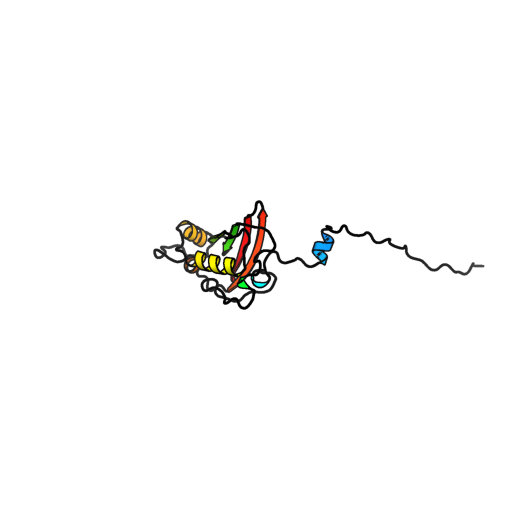? -8.991 3.200 10.112 1.00 80.69 139 LEU A C 1
ATOM 1023 O O . LEU A 1 139 ? -9.206 4.141 10.866 1.00 80.69 139 LEU A O 1
ATOM 1027 N N . ILE A 1 140 ? -8.151 3.285 9.090 1.00 75.88 140 ILE A N 1
ATOM 1028 C CA . ILE A 1 140 ? -7.388 4.493 8.767 1.00 75.88 140 ILE A CA 1
ATOM 1029 C C . ILE A 1 140 ? -8.227 5.533 8.005 1.00 75.88 140 ILE A C 1
ATOM 1031 O O . ILE A 1 140 ? -7.673 6.514 7.517 1.00 75.88 140 ILE A O 1
ATOM 1035 N N . ASN A 1 141 ? -9.551 5.310 7.894 1.00 65.62 141 ASN A N 1
ATOM 1036 C CA . ASN A 1 141 ? -10.540 6.135 7.190 1.00 65.62 141 ASN A CA 1
ATOM 1037 C C . ASN A 1 141 ? -9.988 6.709 5.880 1.00 65.62 141 ASN A C 1
ATOM 1039 O O . ASN A 1 141 ? -10.193 7.886 5.557 1.00 65.62 141 ASN A O 1
ATOM 1043 N N . LEU A 1 142 ? -9.217 5.893 5.144 1.00 56.62 142 LEU A N 1
ATOM 1044 C CA . LEU A 1 142 ? -8.464 6.451 4.045 1.00 56.62 142 LEU A CA 1
ATOM 1045 C C . LEU A 1 142 ? -9.422 6.702 2.859 1.00 56.62 142 LEU A C 1
ATOM 1047 O O . LEU A 1 142 ? -9.677 5.802 2.065 1.00 56.62 142 LEU A O 1
ATOM 1051 N N . ARG A 1 143 ? -9.886 7.942 2.659 1.00 56.97 143 ARG A N 1
ATOM 1052 C CA . ARG A 1 143 ? -10.169 8.489 1.313 1.00 56.97 143 ARG A CA 1
ATOM 1053 C C . ARG A 1 143 ? -8.896 8.697 0.465 1.00 56.97 143 ARG A C 1
ATOM 1055 O O . ARG A 1 143 ? -8.886 9.567 -0.399 1.00 56.97 143 ARG A O 1
ATOM 1062 N N . TYR A 1 144 ? -7.805 7.993 0.769 1.00 63.78 144 TYR A N 1
ATOM 1063 C CA . TYR A 1 144 ? -6.487 8.506 0.440 1.00 63.78 144 TYR A CA 1
ATOM 1064 C C . TYR A 1 144 ? -6.004 7.896 -0.861 1.00 63.78 144 TYR A C 1
ATOM 1066 O O . TYR A 1 144 ? -6.036 6.685 -1.093 1.00 63.78 144 TYR A O 1
ATOM 1074 N N . THR A 1 145 ? -5.555 8.806 -1.695 1.00 73.19 145 THR A N 1
ATOM 1075 C CA . THR A 1 145 ? -4.942 8.582 -2.981 1.00 73.19 145 THR A CA 1
ATOM 1076 C C . THR A 1 145 ? -3.530 8.074 -2.730 1.00 73.19 145 THR A C 1
ATOM 1078 O O . THR A 1 145 ? -2.772 8.707 -1.989 1.00 73.19 145 THR A O 1
ATOM 1081 N N . PHE A 1 146 ? -3.169 6.927 -3.306 1.00 83.06 146 PHE A N 1
ATOM 1082 C CA . PHE A 1 146 ? -1.783 6.464 -3.259 1.00 83.06 146 PHE A CA 1
ATOM 1083 C C . PHE A 1 146 ? -0.859 7.529 -3.875 1.00 83.06 146 PHE A C 1
ATOM 1085 O O . PHE A 1 146 ? -1.150 8.090 -4.927 1.00 83.06 146 PHE A O 1
ATOM 1092 N N . VAL A 1 147 ? 0.238 7.864 -3.198 1.00 86.56 147 VAL A N 1
ATOM 1093 C CA . VAL A 1 147 ? 1.240 8.806 -3.726 1.00 86.56 147 VAL A CA 1
ATOM 1094 C C . VAL A 1 147 ? 2.460 8.043 -4.217 1.00 86.56 147 VAL A C 1
ATOM 1096 O O . VAL A 1 147 ? 2.975 8.342 -5.287 1.00 86.56 147 VAL A O 1
ATOM 1099 N N . GLY A 1 148 ? 2.912 7.058 -3.445 1.00 89.25 148 GLY A N 1
ATOM 1100 C CA . GLY A 1 148 ? 4.099 6.274 -3.754 1.00 89.25 148 GLY A CA 1
ATOM 1101 C C . GLY A 1 148 ? 4.736 5.690 -2.501 1.00 89.25 148 GLY A C 1
ATOM 1102 O O . GLY A 1 148 ? 4.339 5.984 -1.371 1.00 89.25 148 GLY A O 1
ATOM 1103 N N . PHE A 1 149 ? 5.764 4.886 -2.710 1.00 91.62 149 PHE A N 1
ATOM 1104 C CA . PHE A 1 149 ? 6.659 4.388 -1.686 1.00 91.62 149 PHE A CA 1
ATOM 1105 C C . PHE A 1 149 ? 7.912 5.245 -1.611 1.00 91.62 149 PHE A C 1
ATOM 1107 O O . PHE A 1 149 ? 8.439 5.720 -2.617 1.00 91.62 149 PHE A O 1
ATOM 1114 N N . GLN A 1 150 ? 8.404 5.383 -0.389 1.00 91.81 150 GLN A N 1
ATOM 1115 C CA . GLN A 1 150 ? 9.691 5.978 -0.087 1.00 91.81 150 GLN A CA 1
ATOM 1116 C C . GLN A 1 150 ? 10.510 4.969 0.708 1.00 91.81 150 GLN A C 1
ATOM 1118 O O . GLN A 1 150 ? 10.080 4.548 1.783 1.00 91.81 150 GLN A O 1
ATOM 1123 N N . LEU A 1 151 ? 11.677 4.574 0.195 1.00 92.25 151 LEU A N 1
ATOM 1124 C CA . LEU A 1 151 ? 12.556 3.643 0.898 1.00 92.25 151 LEU A CA 1
ATOM 1125 C C . LEU A 1 151 ? 13.126 4.330 2.146 1.00 92.25 151 LEU A C 1
ATOM 1127 O O . LEU A 1 151 ? 13.652 5.440 2.070 1.00 92.25 151 LEU A O 1
ATOM 1131 N N . THR A 1 152 ? 13.020 3.663 3.289 1.00 91.56 152 THR A N 1
ATOM 1132 C CA . THR A 1 152 ? 13.530 4.148 4.578 1.00 91.56 152 THR A CA 1
ATOM 1133 C C . THR A 1 152 ? 14.842 3.460 4.927 1.00 91.56 152 THR A C 1
ATOM 1135 O O . THR A 1 152 ? 15.801 4.109 5.337 1.00 91.56 152 THR A O 1
ATOM 1138 N N . SER A 1 153 ? 14.900 2.138 4.772 1.00 91.62 153 SER A N 1
ATOM 1139 C CA . SER A 1 153 ? 16.113 1.360 5.008 1.00 91.62 153 SER A CA 1
ATOM 1140 C C . SER A 1 153 ? 16.084 0.041 4.245 1.00 91.62 153 SER A C 1
ATOM 1142 O O . SER A 1 153 ? 15.027 -0.463 3.860 1.00 91.62 153 SER A O 1
ATOM 1144 N N . LEU A 1 154 ? 17.270 -0.521 4.023 1.00 90.88 154 LEU A N 1
ATOM 1145 C CA . LEU A 1 154 ? 17.451 -1.781 3.321 1.00 90.88 154 LEU A CA 1
ATOM 1146 C C . LEU A 1 154 ? 18.589 -2.575 3.959 1.00 90.88 154 LEU A C 1
ATOM 1148 O O . LEU A 1 154 ? 19.660 -2.034 4.226 1.00 90.88 154 LEU A O 1
ATOM 1152 N N . GLY A 1 155 ? 18.363 -3.866 4.190 1.00 87.56 155 GLY A N 1
ATOM 1153 C CA . GLY A 1 155 ? 19.384 -4.764 4.721 1.00 87.56 155 GLY A CA 1
ATOM 1154 C C . GLY A 1 155 ? 18.896 -6.203 4.841 1.00 87.56 155 GLY A C 1
ATOM 1155 O O . GLY A 1 155 ? 17.719 -6.453 5.086 1.00 87.56 155 GLY A O 1
ATOM 1156 N N . ASN A 1 156 ? 19.805 -7.166 4.665 1.00 87.69 156 ASN A N 1
ATOM 1157 C CA . ASN A 1 156 ? 19.541 -8.601 4.855 1.00 87.69 156 ASN A CA 1
ATOM 1158 C C . ASN A 1 156 ? 18.314 -9.131 4.080 1.00 87.69 156 ASN A C 1
ATOM 1160 O O . ASN A 1 156 ? 17.553 -9.959 4.583 1.00 87.69 156 ASN A O 1
ATOM 1164 N N . GLY A 1 157 ? 18.092 -8.629 2.859 1.00 88.62 157 GLY A N 1
ATOM 1165 C CA . GLY A 1 157 ? 16.951 -9.017 2.023 1.00 88.62 157 GLY A CA 1
ATOM 1166 C C . GLY A 1 157 ? 15.597 -8.468 2.494 1.00 88.62 157 GLY A C 1
ATOM 1167 O O . GLY A 1 157 ? 14.563 -8.953 2.032 1.00 88.62 157 GLY A O 1
ATOM 1168 N N . VAL A 1 158 ? 15.594 -7.481 3.395 1.00 92.94 158 VAL A N 1
ATOM 1169 C CA . VAL A 1 158 ? 14.407 -6.765 3.874 1.00 92.94 158 VAL A CA 1
ATOM 1170 C C . VAL A 1 158 ? 14.513 -5.294 3.483 1.00 92.94 158 VAL A C 1
ATOM 1172 O O . VAL A 1 158 ? 15.538 -4.655 3.728 1.00 92.94 158 VAL A O 1
ATOM 1175 N N . ALA A 1 159 ? 13.449 -4.759 2.894 1.00 93.50 159 ALA A N 1
ATOM 1176 C CA . ALA A 1 159 ? 13.262 -3.329 2.692 1.00 93.50 159 ALA A CA 1
ATOM 1177 C C . ALA A 1 159 ? 12.196 -2.806 3.656 1.00 93.50 159 ALA A C 1
ATOM 1179 O O . ALA A 1 159 ? 11.140 -3.418 3.809 1.00 93.50 159 ALA A O 1
ATOM 1180 N N . TYR A 1 160 ? 12.461 -1.658 4.266 1.00 94.06 160 TYR A N 1
ATOM 1181 C CA . TYR A 1 160 ? 11.472 -0.873 4.994 1.00 94.06 160 TYR A CA 1
ATOM 1182 C C . TYR A 1 160 ? 11.153 0.358 4.167 1.00 94.06 160 TYR A C 1
ATOM 1184 O O . TYR A 1 160 ? 12.065 1.078 3.757 1.00 94.06 160 TYR A O 1
ATOM 1192 N N . ALA A 1 161 ? 9.874 0.618 3.936 1.00 93.62 161 ALA A N 1
ATOM 1193 C CA . ALA A 1 161 ? 9.438 1.778 3.181 1.00 93.62 161 ALA A CA 1
ATOM 1194 C C . ALA A 1 161 ? 8.182 2.400 3.783 1.00 93.62 161 ALA A C 1
ATOM 1196 O O . ALA A 1 161 ? 7.368 1.740 4.430 1.00 93.62 161 ALA A O 1
ATOM 1197 N N . ASN A 1 162 ? 8.019 3.694 3.551 1.00 92.00 162 ASN A N 1
ATOM 1198 C CA . ASN A 1 162 ? 6.799 4.408 3.879 1.00 92.00 162 ASN A CA 1
ATOM 1199 C C . ASN A 1 162 ? 5.875 4.390 2.663 1.00 92.00 162 ASN A C 1
ATOM 1201 O O . ASN A 1 162 ? 6.294 4.727 1.558 1.00 92.00 162 ASN A O 1
ATOM 1205 N N . CYS A 1 163 ? 4.619 4.017 2.873 1.00 90.19 163 CYS A N 1
ATOM 1206 C CA . CYS A 1 163 ? 3.543 4.157 1.907 1.00 90.19 163 CYS A CA 1
ATOM 1207 C C . CYS A 1 163 ? 2.885 5.518 2.102 1.00 90.19 163 CYS A C 1
ATOM 1209 O O . CYS A 1 163 ? 2.098 5.725 3.030 1.00 90.19 163 CYS A O 1
ATOM 1211 N N . LEU A 1 164 ? 3.222 6.450 1.216 1.00 86.81 164 LEU A N 1
ATOM 1212 C CA . LEU A 1 164 ? 2.685 7.798 1.235 1.00 86.81 164 LEU A CA 1
ATOM 1213 C C . LEU A 1 164 ? 1.301 7.809 0.588 1.00 86.81 164 LEU A C 1
ATOM 1215 O O . LEU A 1 164 ? 1.082 7.259 -0.494 1.00 86.81 164 LEU A O 1
ATOM 1219 N N . VAL A 1 165 ? 0.363 8.440 1.282 1.00 81.81 165 VAL A N 1
ATOM 1220 C CA . VAL A 1 165 ? -1.056 8.506 0.928 1.00 81.81 165 VAL A CA 1
ATOM 1221 C C . VAL A 1 165 ? -1.546 9.941 1.158 1.00 81.81 165 VAL A C 1
ATOM 1223 O O . VAL A 1 165 ? -1.078 10.593 2.094 1.00 81.81 165 VAL A O 1
ATOM 1226 N N . ARG A 1 166 ? -2.446 10.453 0.310 1.00 75.06 166 ARG A N 1
ATOM 1227 C CA . ARG A 1 166 ? -2.978 11.829 0.371 1.00 75.06 166 ARG A CA 1
ATOM 1228 C C . ARG A 1 166 ? -4.495 11.883 0.416 1.00 75.06 166 ARG A C 1
ATOM 1230 O O . ARG A 1 166 ? -5.113 11.179 -0.408 1.00 75.06 166 ARG A O 1
#

Secondary structure (DSSP, 8-state):
-PPP----------------TT-HHHHHHT----SB-TTTBGGG----SBTTT-----TTGGGSBSBSS--SEEEEEETTTTEEEEEE-TTSS-BHHHHHHHHHHHHHSBPPHHHHHHHHHTTSS-SSPPPTT-BHHHHTT--PBEEEEEEEEEETTEEEEEEEE-

pLDDT: mean 77.24, std 18.29, range [34.69, 95.31]

Foldseek 3Di:
DDDDDDDDDDDDDDPDPPQPPPHVVVCVVVPPPAQFDLQFGLVNWFPFDDLLVFDDDDDCQQVAFGGPDQAQKEWEQEDPNLDIDIFGDPVSTDGPNSVSVRSNVQQQWFDDPSSLVSCVVSVQAPPDDDDGRQGNVVRSVDPWTFNHWDWDDDDPRYTYIYGDTD